Protein AF-A0A3S8VTA3-F1 (afdb_monomer_lite)

Radius of gyration: 17.92 Å; chains: 1; bounding box: 46×46×47 Å

Structure (mmCIF, N/CA/C/O backbone):
data_AF-A0A3S8VTA3-F1
#
_entry.id   AF-A0A3S8VTA3-F1
#
loop_
_atom_site.group_PDB
_atom_site.id
_atom_site.type_symbol
_atom_site.label_atom_id
_atom_site.label_alt_id
_atom_site.label_comp_id
_atom_site.label_asym_id
_atom_site.label_entity_id
_atom_site.label_seq_id
_atom_site.pdbx_PDB_ins_code
_atom_site.Cartn_x
_atom_site.Cartn_y
_atom_site.Cartn_z
_atom_site.occupancy
_atom_site.B_iso_or_equiv
_atom_site.auth_seq_id
_atom_site.auth_comp_id
_atom_site.auth_asym_id
_atom_site.auth_atom_id
_atom_site.pdbx_PDB_model_num
ATOM 1 N N . MET A 1 1 ? -14.047 20.962 4.943 1.00 44.06 1 MET A N 1
ATOM 2 C CA . MET A 1 1 ? -13.232 20.767 3.728 1.00 44.06 1 MET A CA 1
ATOM 3 C C . MET A 1 1 ? -12.930 19.280 3.659 1.00 44.06 1 MET A C 1
ATOM 5 O O . MET A 1 1 ? -12.441 18.763 4.654 1.00 44.06 1 MET A O 1
ATOM 9 N N . ARG A 1 2 ? -13.346 18.561 2.609 1.00 44.69 2 ARG A N 1
ATOM 10 C CA . ARG A 1 2 ? -13.011 17.132 2.485 1.00 44.69 2 ARG A CA 1
ATOM 11 C C . ARG A 1 2 ? -11.564 17.070 2.006 1.00 44.69 2 ARG A C 1
ATOM 13 O O . ARG A 1 2 ? -11.299 17.481 0.883 1.00 44.69 2 ARG A O 1
ATOM 20 N N . LEU A 1 3 ? -10.656 16.661 2.886 1.00 58.25 3 LEU A N 1
ATOM 21 C CA . LEU A 1 3 ? -9.278 16.362 2.508 1.00 58.25 3 LEU A CA 1
ATOM 22 C C . LEU A 1 3 ? -9.333 15.207 1.504 1.00 58.25 3 LEU A C 1
ATOM 24 O O . LEU A 1 3 ? -10.062 14.236 1.727 1.00 58.25 3 LEU A O 1
ATOM 28 N N . LEU A 1 4 ? -8.650 15.352 0.371 1.00 64.81 4 LEU A N 1
ATOM 29 C CA . LEU A 1 4 ? -8.465 14.234 -0.547 1.00 64.81 4 LEU A CA 1
ATOM 30 C C . LEU A 1 4 ? -7.649 13.155 0.187 1.00 64.81 4 LEU A C 1
ATOM 32 O O . LEU A 1 4 ? -6.752 13.508 0.956 1.00 64.81 4 LEU A O 1
ATOM 36 N N . PRO A 1 5 ? -7.982 11.866 0.017 1.00 70.31 5 PRO A N 1
ATOM 37 C CA . PRO A 1 5 ? -7.230 10.798 0.660 1.00 70.31 5 PRO A CA 1
ATOM 38 C C . PRO A 1 5 ? -5.790 10.751 0.120 1.00 70.31 5 PRO A C 1
ATOM 40 O O . PRO A 1 5 ? -5.560 11.183 -1.013 1.00 70.31 5 PRO A O 1
ATOM 43 N N . PRO A 1 6 ? -4.835 10.197 0.888 1.00 78.19 6 PRO A N 1
ATOM 44 C CA . PRO A 1 6 ? -3.494 9.931 0.387 1.00 78.19 6 PRO A CA 1
ATOM 45 C C . PRO A 1 6 ? -3.514 9.041 -0.862 1.00 78.19 6 PRO A C 1
ATOM 47 O O . PRO A 1 6 ? -4.264 8.062 -0.939 1.00 78.19 6 PRO A O 1
ATOM 50 N N . GLU A 1 7 ? -2.659 9.367 -1.820 1.00 84.81 7 GLU A N 1
ATOM 51 C CA . GLU A 1 7 ? -2.424 8.632 -3.055 1.00 84.81 7 GLU A CA 1
ATOM 52 C C . GLU A 1 7 ? -1.128 7.824 -2.967 1.00 84.81 7 GLU A C 1
ATOM 54 O O . GLU A 1 7 ? -0.238 8.098 -2.159 1.00 84.81 7 GLU A O 1
ATOM 59 N N . ILE A 1 8 ? -1.031 6.804 -3.812 1.00 83.69 8 ILE A N 1
ATOM 60 C CA . ILE A 1 8 ? 0.110 5.901 -3.884 1.00 83.69 8 ILE A CA 1
ATOM 61 C C . ILE A 1 8 ? 0.800 6.127 -5.213 1.00 83.69 8 ILE A C 1
ATOM 63 O O . ILE A 1 8 ? 0.232 5.894 -6.279 1.00 83.69 8 ILE A O 1
ATOM 67 N N . TRP A 1 9 ? 2.028 6.612 -5.130 1.00 88.50 9 TRP A N 1
ATOM 68 C CA . TRP A 1 9 ? 2.872 6.891 -6.269 1.00 88.50 9 TRP A CA 1
ATOM 69 C C . TRP A 1 9 ? 3.858 5.747 -6.463 1.00 88.50 9 TRP A C 1
ATOM 71 O O . TRP A 1 9 ? 4.622 5.416 -5.560 1.00 88.50 9 TRP A O 1
ATOM 81 N N . ILE A 1 10 ? 3.826 5.145 -7.646 1.00 87.69 10 ILE A N 1
ATOM 82 C CA . ILE A 1 10 ? 4.703 4.049 -8.042 1.00 87.69 10 ILE A CA 1
ATOM 83 C C . ILE A 1 10 ? 5.607 4.581 -9.144 1.00 87.69 10 ILE A C 1
ATOM 85 O O . ILE A 1 10 ? 5.123 5.034 -10.182 1.00 87.69 10 ILE A O 1
ATOM 89 N N . ALA A 1 11 ? 6.914 4.539 -8.916 1.00 90.44 11 ALA A N 1
ATOM 90 C CA . ALA A 1 11 ? 7.909 5.073 -9.831 1.00 90.44 11 ALA A CA 1
ATOM 91 C C . ALA A 1 11 ? 8.907 3.985 -10.218 1.00 90.44 11 ALA A C 1
ATOM 93 O O . ALA A 1 11 ? 9.473 3.314 -9.355 1.00 90.44 11 ALA A O 1
ATOM 94 N N . LEU A 1 12 ? 9.119 3.801 -11.524 1.00 91.12 12 LEU A N 1
ATOM 95 C CA . LEU A 1 12 ? 10.139 2.883 -12.022 1.00 91.12 12 LEU A CA 1
ATOM 96 C C . LEU A 1 12 ? 11.512 3.346 -11.539 1.00 91.12 12 LEU A C 1
ATOM 98 O O . LEU A 1 12 ? 11.926 4.483 -11.790 1.00 91.12 12 LEU A O 1
ATOM 102 N N . ARG A 1 13 ? 12.245 2.435 -10.908 1.00 90.56 13 ARG A N 1
ATOM 103 C CA . ARG A 1 13 ? 13.601 2.696 -10.465 1.00 90.56 13 ARG A CA 1
ATOM 104 C C . ARG A 1 13 ? 14.575 2.465 -11.615 1.00 90.56 13 ARG A C 1
ATOM 106 O O . ARG A 1 13 ? 14.714 1.360 -12.133 1.00 90.56 13 ARG A O 1
ATOM 113 N N . SER A 1 14 ? 15.236 3.539 -12.037 1.00 85.25 14 SER A N 1
ATOM 114 C CA . SER A 1 14 ? 16.125 3.534 -13.210 1.00 85.25 14 SER A CA 1
ATOM 115 C C . SER A 1 14 ? 17.606 3.341 -12.872 1.00 85.25 14 SER A C 1
ATOM 117 O O . SER A 1 14 ? 18.411 3.127 -13.775 1.00 85.25 14 SER A O 1
ATOM 119 N N . ASP A 1 15 ? 17.971 3.391 -11.591 1.00 87.25 15 ASP A N 1
ATOM 120 C CA . ASP A 1 15 ? 19.350 3.397 -11.094 1.00 87.25 15 ASP A CA 1
ATOM 121 C C . ASP A 1 15 ? 19.753 2.095 -10.378 1.00 87.25 15 ASP A C 1
ATOM 123 O O . ASP A 1 15 ? 20.646 2.092 -9.533 1.00 87.25 15 ASP A O 1
ATOM 127 N N . ILE A 1 16 ? 19.106 0.976 -10.711 1.00 89.00 16 ILE A N 1
ATOM 128 C CA . ILE A 1 16 ? 19.371 -0.318 -10.072 1.00 89.00 16 ILE A CA 1
ATOM 129 C C . ILE A 1 16 ? 20.756 -0.884 -10.432 1.00 89.00 16 ILE A C 1
ATOM 131 O O . ILE A 1 16 ? 21.138 -0.937 -11.604 1.00 89.00 16 ILE A O 1
ATOM 135 N N . ASP A 1 17 ? 21.491 -1.382 -9.431 1.00 91.00 17 ASP A N 1
ATOM 136 C CA . ASP A 1 17 ? 22.653 -2.250 -9.649 1.00 91.00 17 ASP A CA 1
ATOM 137 C C . ASP A 1 17 ? 22.207 -3.711 -9.571 1.00 91.00 17 ASP A C 1
ATOM 139 O O . ASP A 1 17 ? 21.875 -4.226 -8.508 1.00 91.00 17 ASP A O 1
ATOM 143 N N . LEU A 1 18 ? 22.225 -4.408 -10.710 1.00 89.00 18 LEU A N 1
ATOM 144 C CA . LEU A 1 18 ? 21.808 -5.811 -10.800 1.00 89.00 18 LEU A CA 1
ATOM 145 C C . LEU A 1 18 ? 22.631 -6.763 -9.918 1.00 89.00 18 LEU A C 1
ATOM 147 O O . LEU A 1 18 ? 22.214 -7.898 -9.722 1.00 89.00 18 LEU A O 1
ATOM 151 N N . LYS A 1 19 ? 23.792 -6.336 -9.406 1.00 90.88 19 LYS A N 1
ATOM 152 C CA . LYS A 1 19 ? 24.598 -7.126 -8.462 1.00 90.88 19 LYS A CA 1
ATOM 153 C C . LYS A 1 19 ? 24.012 -7.174 -7.053 1.00 90.88 19 LYS A C 1
ATOM 155 O O . LYS A 1 19 ? 24.472 -7.977 -6.248 1.00 90.88 19 LYS A O 1
ATOM 160 N N . GLU A 1 20 ? 23.062 -6.297 -6.747 1.00 88.81 20 GLU A N 1
ATOM 161 C CA . GLU A 1 20 ? 22.356 -6.273 -5.463 1.00 88.81 20 GLU A CA 1
ATOM 162 C C . GLU A 1 20 ? 21.223 -7.309 -5.401 1.00 88.81 20 GLU A C 1
ATOM 164 O O . GLU A 1 20 ? 20.619 -7.489 -4.346 1.00 88.81 20 GLU A O 1
ATOM 169 N N . TYR A 1 21 ? 20.954 -7.995 -6.514 1.00 87.00 21 TYR A N 1
ATOM 170 C CA . TYR A 1 21 ? 19.849 -8.931 -6.675 1.00 87.00 21 TYR A CA 1
ATOM 171 C C . TYR A 1 21 ? 20.362 -10.353 -6.884 1.00 87.00 21 TYR A C 1
ATOM 173 O O . TYR A 1 21 ? 21.454 -10.562 -7.420 1.00 87.00 21 TYR A O 1
ATOM 181 N N . GLU A 1 22 ? 19.546 -11.328 -6.491 1.00 90.12 22 GLU A N 1
ATOM 182 C CA . GLU A 1 22 ? 19.806 -12.736 -6.781 1.00 90.12 22 GLU A CA 1
ATOM 183 C C . GLU A 1 22 ? 19.869 -12.967 -8.299 1.00 90.12 22 GLU A C 1
ATOM 185 O O . GLU A 1 22 ? 19.223 -12.266 -9.085 1.00 90.12 22 GLU A O 1
ATOM 190 N N . ASP A 1 23 ? 20.651 -13.960 -8.732 1.00 92.06 23 ASP A N 1
ATOM 191 C CA . ASP A 1 23 ? 20.914 -14.204 -10.159 1.00 92.06 23 ASP A CA 1
ATOM 192 C C . ASP A 1 23 ? 19.628 -14.418 -10.979 1.00 92.06 23 ASP A C 1
ATOM 194 O O . ASP A 1 23 ? 19.566 -14.021 -12.148 1.00 92.06 23 ASP A O 1
ATOM 198 N N . GLU A 1 24 ? 18.612 -15.031 -10.365 1.00 90.31 24 GLU A N 1
ATOM 199 C CA . GLU A 1 24 ? 17.294 -15.275 -10.957 1.00 90.31 24 GLU A CA 1
ATOM 200 C C . GLU A 1 24 ? 16.533 -13.965 -11.202 1.00 90.31 24 GLU A C 1
ATOM 202 O O . GLU A 1 24 ? 16.144 -13.685 -12.339 1.00 90.31 24 GLU A O 1
ATOM 207 N N . ASP A 1 25 ? 16.420 -13.112 -10.182 1.00 86.88 25 ASP A N 1
ATOM 208 C CA . ASP A 1 25 ? 15.755 -11.809 -10.285 1.00 86.88 25 ASP A CA 1
ATOM 209 C C . ASP A 1 25 ? 16.499 -10.890 -11.258 1.00 86.88 25 ASP A C 1
ATOM 211 O O . ASP A 1 25 ? 15.905 -10.259 -12.134 1.00 86.88 25 ASP A O 1
ATOM 215 N N . ALA A 1 26 ? 17.832 -10.864 -11.181 1.00 91.38 26 ALA A N 1
ATOM 216 C CA . ALA A 1 26 ? 18.660 -10.086 -12.089 1.00 91.38 26 ALA A CA 1
ATOM 217 C C . ALA A 1 26 ? 18.511 -10.549 -13.550 1.00 91.38 26 ALA A C 1
ATOM 219 O O . ALA A 1 26 ? 18.599 -9.732 -14.472 1.00 91.38 26 ALA A O 1
ATOM 220 N N . ALA A 1 27 ? 18.302 -11.848 -13.792 1.00 92.56 27 ALA A N 1
ATOM 221 C CA . ALA A 1 27 ? 18.011 -12.372 -15.123 1.00 92.56 27 ALA A CA 1
ATOM 222 C C . ALA A 1 27 ? 16.614 -11.962 -15.607 1.00 92.56 27 ALA A C 1
ATOM 224 O O . ALA A 1 27 ? 16.498 -11.502 -16.745 1.00 92.56 27 ALA A O 1
ATOM 225 N N . ALA A 1 28 ? 15.595 -12.054 -14.749 1.00 89.81 28 ALA A N 1
ATOM 226 C CA . ALA A 1 28 ? 14.227 -11.643 -15.059 1.00 89.81 28 ALA A CA 1
ATOM 227 C C . ALA A 1 28 ? 14.128 -10.134 -15.362 1.00 89.81 28 ALA A C 1
ATOM 229 O O . ALA A 1 28 ? 13.488 -9.739 -16.338 1.00 89.81 28 ALA A O 1
ATOM 230 N N . ILE A 1 29 ? 14.845 -9.285 -14.614 1.00 91.12 29 ILE A N 1
ATOM 231 C CA . ILE A 1 29 ? 14.933 -7.841 -14.894 1.00 91.12 29 ILE A CA 1
ATOM 232 C C . ILE A 1 29 ? 15.564 -7.588 -16.269 1.00 91.12 29 ILE A C 1
ATOM 234 O O . ILE A 1 29 ? 15.058 -6.787 -17.053 1.00 91.12 29 ILE A O 1
ATOM 238 N N . ARG A 1 30 ? 16.663 -8.282 -16.603 1.00 93.12 30 ARG A N 1
ATOM 239 C CA . ARG A 1 30 ? 17.319 -8.144 -17.919 1.00 93.12 30 ARG A CA 1
ATOM 240 C C . ARG A 1 30 ? 16.428 -8.602 -19.070 1.00 93.12 30 ARG A C 1
ATOM 242 O O . ARG A 1 30 ? 16.514 -8.030 -20.155 1.00 93.12 30 ARG A O 1
ATOM 249 N N . ALA A 1 31 ? 15.628 -9.643 -18.850 1.00 92.81 31 ALA A N 1
ATOM 250 C CA . ALA A 1 31 ? 14.666 -10.145 -19.824 1.00 92.81 31 ALA A CA 1
ATOM 251 C C . ALA A 1 31 ? 13.464 -9.201 -20.004 1.00 92.81 31 ALA A C 1
ATOM 253 O O . ALA A 1 31 ? 12.791 -9.266 -21.031 1.00 92.81 31 ALA A O 1
ATOM 254 N N . GLY A 1 32 ? 13.243 -8.288 -19.052 1.00 88.81 32 GLY A N 1
ATOM 255 C CA . GLY A 1 32 ? 12.082 -7.407 -19.023 1.00 88.81 32 GLY A CA 1
ATOM 256 C C . GLY A 1 32 ? 10.823 -8.110 -18.522 1.00 88.81 32 GLY A C 1
ATOM 257 O O . GLY A 1 32 ? 9.729 -7.647 -18.821 1.00 88.81 32 GLY A O 1
ATOM 258 N N . ASP A 1 33 ? 10.971 -9.214 -17.788 1.00 88.06 33 ASP A N 1
ATOM 259 C CA . ASP A 1 33 ? 9.848 -9.958 -17.210 1.00 88.06 33 ASP A CA 1
ATOM 260 C C . ASP A 1 33 ? 9.356 -9.297 -15.915 1.00 88.06 33 ASP A C 1
ATOM 262 O O . ASP A 1 33 ? 8.161 -9.295 -15.626 1.00 88.06 33 ASP A O 1
ATOM 266 N N . ILE A 1 34 ? 10.276 -8.685 -15.162 1.00 88.69 34 ILE A N 1
ATOM 267 C CA . ILE A 1 34 ? 9.990 -7.906 -13.953 1.00 88.69 34 ILE A CA 1
ATOM 268 C C . ILE A 1 34 ? 10.730 -6.564 -13.996 1.00 88.69 34 ILE A C 1
ATOM 270 O O . ILE A 1 34 ? 11.745 -6.411 -14.675 1.00 88.69 34 ILE A O 1
ATOM 274 N N . ALA A 1 35 ? 10.233 -5.588 -13.247 1.00 90.12 35 ALA A N 1
ATOM 275 C CA . ALA A 1 35 ? 10.846 -4.281 -13.058 1.00 90.12 35 ALA A CA 1
ATOM 276 C C . ALA A 1 35 ? 10.906 -3.927 -11.567 1.00 90.12 35 ALA A C 1
ATOM 278 O O . ALA A 1 35 ? 10.137 -4.456 -10.764 1.00 90.12 35 ALA A O 1
ATOM 279 N N . VAL A 1 36 ? 11.836 -3.040 -11.209 1.00 90.19 36 VAL A N 1
ATOM 280 C CA . VAL A 1 36 ? 12.021 -2.573 -9.831 1.00 90.19 36 VAL A CA 1
ATOM 281 C C . VAL A 1 36 ? 11.391 -1.196 -9.672 1.00 90.19 36 VAL A C 1
ATOM 283 O O . VAL A 1 36 ? 11.634 -0.301 -10.481 1.00 90.19 36 VAL A O 1
ATOM 286 N N . TYR A 1 37 ? 10.613 -1.020 -8.614 1.00 89.12 37 TYR A N 1
ATOM 287 C CA . TYR A 1 37 ? 9.853 0.184 -8.324 1.00 89.12 37 TYR A CA 1
ATOM 288 C C . TYR A 1 37 ? 10.171 0.730 -6.935 1.00 89.12 37 TYR A C 1
ATOM 290 O O . TYR A 1 37 ? 10.420 -0.022 -5.988 1.00 89.12 37 TYR A O 1
ATOM 298 N N . ASP A 1 38 ? 10.088 2.051 -6.821 1.00 88.19 38 ASP A N 1
ATOM 299 C CA . ASP A 1 38 ? 9.909 2.729 -5.546 1.00 88.19 38 ASP A CA 1
ATOM 300 C C . ASP A 1 38 ? 8.434 3.104 -5.391 1.00 88.19 38 ASP A C 1
ATOM 302 O O . ASP A 1 38 ? 7.778 3.547 -6.339 1.00 88.19 38 ASP A O 1
ATOM 306 N N . VAL A 1 39 ? 7.910 2.907 -4.185 1.00 85.12 39 VAL A N 1
ATOM 307 C CA . VAL A 1 39 ? 6.523 3.200 -3.837 1.00 85.12 39 VAL A CA 1
ATOM 308 C C . VAL A 1 39 ? 6.522 4.259 -2.753 1.00 85.12 39 VAL A C 1
ATOM 310 O O . VAL A 1 39 ? 7.164 4.101 -1.716 1.00 85.12 39 VAL A O 1
ATOM 313 N N . ALA A 1 40 ? 5.791 5.339 -2.982 1.00 86.81 40 ALA A N 1
ATOM 314 C CA . ALA A 1 40 ? 5.626 6.429 -2.038 1.00 86.81 40 ALA A CA 1
ATOM 315 C C . ALA A 1 40 ? 4.147 6.677 -1.762 1.00 86.81 40 ALA A C 1
ATOM 317 O O . ALA A 1 40 ? 3.289 6.499 -2.626 1.00 86.81 40 ALA A O 1
ATOM 318 N N . ILE A 1 41 ? 3.861 7.140 -0.555 1.00 84.69 41 ILE A N 1
ATOM 319 C CA . ILE A 1 41 ? 2.540 7.593 -0.147 1.00 84.69 41 ILE A CA 1
ATOM 320 C C . ILE A 1 41 ? 2.604 9.106 -0.082 1.00 84.69 41 ILE A C 1
ATOM 322 O O . ILE A 1 41 ? 3.428 9.677 0.638 1.00 84.69 41 ILE A O 1
ATOM 326 N N . ILE A 1 42 ? 1.744 9.749 -0.855 1.00 85.75 42 ILE A N 1
ATOM 327 C CA . ILE A 1 42 ? 1.693 11.197 -0.978 1.00 85.75 42 ILE A CA 1
ATOM 328 C C . ILE A 1 42 ? 0.299 11.686 -0.615 1.00 85.75 42 ILE A C 1
ATOM 330 O O . ILE A 1 42 ? -0.692 11.024 -0.889 1.00 85.75 42 ILE A O 1
ATOM 334 N N . GLU A 1 43 ? 0.195 12.856 -0.010 1.00 82.81 43 GLU A N 1
ATOM 335 C CA . GLU A 1 43 ? -1.085 13.529 0.185 1.00 82.81 43 GLU A CA 1
ATOM 336 C C . GLU A 1 43 ? -1.011 14.948 -0.374 1.00 82.81 43 GLU A C 1
ATOM 338 O O . GLU A 1 43 ? 0.065 15.550 -0.390 1.00 82.81 43 GLU A O 1
ATOM 343 N N . PRO A 1 44 ? -2.120 15.504 -0.875 1.00 76.12 44 PRO A N 1
ATOM 344 C CA . PRO A 1 44 ? -2.107 16.880 -1.325 1.00 76.12 44 PRO A CA 1
ATOM 345 C C . PRO A 1 44 ? -1.863 17.810 -0.138 1.00 76.12 44 PRO A C 1
ATOM 347 O O . PRO A 1 44 ? -2.505 17.692 0.905 1.00 76.12 44 PRO A O 1
ATOM 350 N N . ARG A 1 45 ? -0.937 18.752 -0.306 1.00 71.88 45 ARG A N 1
ATOM 351 C CA . ARG A 1 45 ? -0.564 19.706 0.736 1.00 71.88 45 ARG A CA 1
ATOM 352 C C . ARG A 1 45 ? -1.752 20.624 1.074 1.00 71.88 45 ARG A C 1
ATOM 354 O O . ARG A 1 45 ? -2.325 21.244 0.181 1.00 71.88 45 ARG A O 1
ATOM 361 N N . THR A 1 46 ? -2.139 20.706 2.354 1.00 62.78 46 THR A N 1
ATOM 362 C CA . THR A 1 46 ? -3.386 21.386 2.791 1.00 62.78 46 THR A CA 1
ATOM 363 C C . THR A 1 46 ? -3.186 22.615 3.678 1.00 62.78 46 THR A C 1
ATOM 365 O O . THR A 1 46 ? -4.158 23.156 4.202 1.00 62.78 46 THR A O 1
ATOM 368 N N . ASP A 1 47 ? -1.945 23.034 3.915 1.00 60.78 47 ASP A N 1
ATOM 369 C CA . ASP A 1 47 ? -1.591 24.158 4.795 1.00 60.78 47 ASP A CA 1
ATOM 370 C C . ASP A 1 47 ? -1.750 25.537 4.130 1.00 60.78 47 ASP A C 1
ATOM 372 O O . ASP A 1 47 ? -1.750 26.559 4.817 1.00 60.78 47 ASP A O 1
ATOM 376 N N . GLU A 1 48 ? -1.967 25.582 2.818 1.00 54.62 48 GLU A N 1
ATOM 377 C CA . GLU A 1 48 ? -2.191 26.811 2.068 1.00 54.62 48 GLU A CA 1
ATOM 378 C C . GLU A 1 48 ? -3.506 26.702 1.277 1.00 54.62 48 GLU A C 1
ATOM 380 O O . GLU A 1 48 ? -3.758 25.689 0.631 1.00 54.62 48 GLU A O 1
ATOM 385 N N . ASN A 1 49 ? -4.373 27.723 1.364 1.00 50.97 49 ASN A N 1
ATOM 386 C CA . ASN A 1 49 ? -5.689 27.809 0.703 1.00 50.97 49 ASN A CA 1
ATOM 387 C C . ASN A 1 49 ? -5.571 27.793 -0.835 1.00 50.97 49 ASN A C 1
ATOM 389 O O . ASN A 1 49 ? -5.775 28.813 -1.495 1.00 50.97 49 ASN A O 1
ATOM 393 N N . TRP A 1 50 ? -5.243 26.647 -1.411 1.00 54.72 50 TRP A N 1
ATOM 394 C CA . TRP A 1 50 ? -5.237 26.428 -2.845 1.00 54.72 50 TRP A CA 1
ATOM 395 C C . TRP A 1 50 ? -6.460 25.588 -3.205 1.00 54.72 50 TRP A C 1
ATOM 397 O O . TRP A 1 50 ? -6.638 24.489 -2.687 1.00 54.72 50 TRP A O 1
ATOM 407 N N . ASP A 1 51 ? -7.302 26.101 -4.105 1.00 56.47 51 ASP A N 1
ATOM 408 C CA . ASP A 1 51 ? -8.444 25.355 -4.658 1.00 56.47 51 ASP A CA 1
ATOM 409 C C . ASP A 1 51 ? -7.994 24.104 -5.450 1.00 56.47 51 ASP A C 1
ATOM 411 O O . ASP A 1 51 ? -8.797 23.210 -5.709 1.00 56.47 51 ASP A O 1
ATOM 415 N N . GLU A 1 52 ? -6.699 24.012 -5.784 1.00 56.38 52 GLU A N 1
ATOM 416 C CA . GLU A 1 52 ? -6.039 22.862 -6.406 1.00 56.38 52 GLU A CA 1
ATOM 417 C C . GLU A 1 52 ? -4.626 22.686 -5.803 1.00 56.38 52 GLU A C 1
ATOM 419 O O . GLU A 1 52 ? -3.800 23.600 -5.920 1.00 56.38 52 GLU A O 1
ATOM 424 N N . PRO A 1 53 ? -4.307 21.550 -5.157 1.00 56.56 53 PRO A N 1
ATOM 425 C CA . PRO A 1 53 ? -2.985 21.312 -4.585 1.00 56.56 53 PRO A CA 1
ATOM 426 C C . PRO A 1 53 ? -1.945 21.181 -5.707 1.00 56.56 53 PRO A C 1
ATOM 428 O O . PRO A 1 53 ? -1.995 20.260 -6.518 1.00 56.56 53 PRO A O 1
ATOM 431 N N . LYS A 1 54 ? -0.993 22.120 -5.768 1.00 62.22 54 LYS A N 1
ATOM 432 C CA . LYS A 1 54 ? 0.152 22.067 -6.704 1.00 62.22 54 LYS A CA 1
ATOM 433 C C . LYS A 1 54 ? 1.352 21.310 -6.143 1.00 62.22 54 LYS A C 1
ATOM 435 O O . LYS A 1 54 ? 2.297 21.034 -6.877 1.00 62.22 54 LYS A O 1
ATOM 440 N N . GLU A 1 55 ? 1.318 21.012 -4.851 1.00 70.81 55 GLU A N 1
ATOM 441 C CA . GLU A 1 55 ? 2.403 20.380 -4.118 1.00 70.81 55 GLU A CA 1
ATOM 442 C C . GLU A 1 55 ? 1.874 19.179 -3.338 1.00 70.81 55 GLU A C 1
ATOM 444 O O . GLU A 1 55 ? 0.763 19.196 -2.800 1.00 70.81 55 GLU A O 1
ATOM 449 N N . TRP A 1 56 ? 2.700 18.141 -3.290 1.00 77.06 56 TRP A N 1
ATOM 450 C CA . TRP A 1 56 ? 2.415 16.889 -2.609 1.00 77.06 56 TRP A CA 1
ATOM 451 C C . TRP A 1 56 ? 3.284 16.784 -1.362 1.00 77.06 56 TRP A C 1
ATOM 453 O O . TRP A 1 56 ? 4.496 17.000 -1.412 1.00 77.06 56 TRP A O 1
ATOM 463 N N . THR A 1 57 ? 2.663 16.446 -0.241 1.00 83.12 57 THR A N 1
ATOM 464 C CA . THR A 1 57 ? 3.343 16.082 0.994 1.00 83.12 57 THR A CA 1
ATOM 465 C C . THR A 1 57 ? 3.675 14.600 0.943 1.00 83.12 57 THR A C 1
ATOM 467 O O . THR A 1 57 ? 2.805 13.758 0.742 1.00 83.12 57 THR A O 1
ATOM 470 N N . PHE A 1 58 ? 4.949 14.282 1.132 1.00 82.00 58 PHE A N 1
ATOM 471 C CA . PHE A 1 58 ? 5.418 12.913 1.260 1.00 82.00 58 PHE A CA 1
ATOM 472 C C . PHE A 1 58 ? 5.133 12.396 2.673 1.00 82.00 58 PHE A C 1
ATOM 474 O O . PHE A 1 58 ? 5.541 13.026 3.652 1.00 82.00 58 PHE A O 1
ATOM 481 N N . LEU A 1 59 ? 4.441 11.264 2.771 1.00 80.38 59 LEU A N 1
ATOM 482 C CA . LEU A 1 59 ? 4.109 10.625 4.041 1.00 80.38 59 LEU A CA 1
ATOM 483 C C . LEU A 1 59 ? 5.067 9.486 4.371 1.00 80.38 59 LEU A C 1
ATOM 485 O O . LEU A 1 59 ? 5.555 9.415 5.496 1.00 80.38 59 LEU A O 1
ATOM 489 N N . ASP A 1 60 ? 5.322 8.610 3.399 1.00 80.06 60 ASP A N 1
ATOM 490 C CA . ASP A 1 60 ? 6.148 7.417 3.582 1.00 80.06 60 ASP A CA 1
ATOM 491 C C . ASP A 1 60 ? 6.644 6.865 2.236 1.00 80.06 60 ASP A C 1
ATOM 493 O O . ASP A 1 60 ? 6.061 7.165 1.190 1.00 80.06 60 ASP A O 1
ATOM 497 N N . SER A 1 61 ? 7.690 6.034 2.245 1.00 84.06 61 SER A N 1
ATOM 498 C CA . SER A 1 61 ? 8.075 5.227 1.082 1.00 84.06 61 SER A CA 1
ATOM 499 C C . SER A 1 61 ? 8.736 3.915 1.450 1.00 84.06 61 SER A C 1
ATOM 501 O O . SER A 1 61 ? 9.333 3.739 2.510 1.00 84.06 61 SER A O 1
ATOM 503 N N . CYS A 1 62 ? 8.698 3.003 0.490 1.00 79.44 62 CYS A N 1
ATOM 504 C CA . CYS A 1 62 ? 9.529 1.822 0.490 1.00 79.44 62 CYS A CA 1
ATOM 505 C C . CYS A 1 62 ? 9.994 1.542 -0.946 1.00 79.44 62 CYS A C 1
ATOM 507 O O . CYS A 1 62 ? 9.286 1.813 -1.917 1.00 79.44 62 CYS A O 1
ATOM 509 N N . GLY A 1 63 ? 11.237 1.089 -1.068 1.00 81.38 63 GLY A N 1
ATOM 510 C CA . GLY A 1 63 ? 11.903 0.876 -2.347 1.00 81.38 63 GLY A CA 1
ATOM 511 C C . GLY A 1 63 ? 12.222 -0.588 -2.602 1.00 81.38 63 GLY A C 1
ATOM 512 O O . GLY A 1 63 ? 12.079 -1.428 -1.715 1.00 81.38 63 GLY A O 1
ATOM 513 N N . ASN A 1 64 ? 12.725 -0.863 -3.804 1.00 82.38 64 ASN A N 1
ATOM 514 C CA . ASN A 1 64 ? 13.086 -2.207 -4.273 1.00 82.38 64 ASN A CA 1
ATOM 515 C C . ASN A 1 64 ? 11.892 -3.173 -4.395 1.00 82.38 64 ASN A C 1
ATOM 517 O O . ASN A 1 64 ? 12.034 -4.370 -4.144 1.00 82.38 64 ASN A O 1
ATOM 521 N N . TYR A 1 65 ? 10.718 -2.678 -4.793 1.00 83.19 65 TYR A N 1
ATOM 522 C CA . TYR A 1 65 ? 9.577 -3.545 -5.086 1.00 83.19 65 TYR A CA 1
ATOM 523 C C . TYR A 1 65 ? 9.674 -4.133 -6.483 1.00 83.19 65 TYR A C 1
ATOM 525 O O . TYR A 1 65 ? 9.808 -3.400 -7.459 1.00 83.19 65 TYR A O 1
ATOM 533 N N . PHE A 1 66 ? 9.533 -5.450 -6.592 1.00 83.56 66 PHE A N 1
ATOM 534 C CA . PHE A 1 66 ? 9.359 -6.095 -7.887 1.00 83.56 66 PHE A CA 1
ATOM 535 C C . PHE A 1 66 ? 7.919 -5.957 -8.359 1.00 83.56 66 PHE A C 1
ATOM 537 O O . PHE A 1 66 ? 6.984 -6.086 -7.575 1.00 83.56 66 PHE A O 1
ATOM 544 N N . GLY A 1 67 ? 7.742 -5.725 -9.650 1.00 82.06 67 GLY A N 1
ATOM 545 C CA . GLY A 1 67 ? 6.436 -5.680 -10.281 1.00 82.06 67 GLY A CA 1
ATOM 546 C C . GLY A 1 67 ? 6.528 -5.982 -11.768 1.00 82.06 67 GLY A C 1
ATOM 547 O O . GLY A 1 67 ? 7.615 -6.115 -12.331 1.00 82.06 67 GLY A O 1
ATOM 548 N N . ASN A 1 68 ? 5.373 -6.070 -12.417 1.00 85.94 68 ASN A N 1
ATOM 549 C CA . ASN A 1 68 ? 5.297 -6.164 -13.866 1.00 85.94 68 ASN A CA 1
ATOM 550 C C . ASN A 1 68 ? 5.739 -4.827 -14.494 1.00 85.94 68 ASN A C 1
ATOM 552 O O . ASN A 1 68 ? 5.419 -3.768 -13.950 1.00 85.94 68 ASN A O 1
ATOM 556 N N . PRO A 1 69 ? 6.424 -4.835 -15.647 1.00 87.94 69 PRO A N 1
ATOM 557 C CA . PRO A 1 69 ? 6.773 -3.606 -16.352 1.00 87.94 69 PRO A CA 1
ATOM 558 C C . PRO A 1 69 ? 5.549 -2.736 -16.688 1.00 87.94 69 PRO A C 1
ATOM 560 O O . PRO A 1 69 ? 4.487 -3.242 -17.050 1.00 87.94 69 PRO A O 1
ATOM 563 N N . GLY A 1 70 ? 5.722 -1.412 -16.630 1.00 86.75 70 GLY A N 1
ATOM 564 C CA . GLY A 1 70 ? 4.688 -0.423 -16.970 1.00 86.75 70 GLY A CA 1
ATOM 565 C C . GLY A 1 70 ? 3.661 -0.130 -15.869 1.00 86.75 70 GLY A C 1
ATOM 566 O O . GLY A 1 70 ? 2.578 0.369 -16.164 1.00 86.75 70 GLY A O 1
ATOM 567 N N . GLN A 1 71 ? 3.967 -0.461 -14.612 1.00 84.12 71 GLN A N 1
ATOM 568 C CA . GLN A 1 71 ? 3.106 -0.167 -13.459 1.00 84.12 71 GLN A CA 1
ATOM 569 C C . GLN A 1 71 ? 3.255 1.252 -12.888 1.00 84.12 71 GLN A C 1
ATOM 571 O O . GLN A 1 71 ? 2.485 1.623 -11.995 1.00 84.12 71 GLN A O 1
ATOM 576 N N . ASP A 1 72 ? 4.232 2.025 -13.364 1.00 88.69 72 ASP A N 1
ATOM 577 C CA . ASP A 1 72 ? 4.512 3.380 -12.899 1.00 88.69 72 ASP A CA 1
ATOM 578 C C . ASP A 1 72 ? 3.304 4.299 -13.116 1.00 88.69 72 ASP A C 1
ATOM 580 O O . ASP A 1 72 ? 2.882 4.566 -14.240 1.00 88.69 72 ASP A O 1
ATOM 584 N N . ASN A 1 73 ? 2.697 4.740 -12.014 1.00 89.06 73 ASN A N 1
ATOM 585 C CA . ASN A 1 73 ? 1.499 5.572 -12.025 1.00 89.06 73 ASN A CA 1
ATOM 586 C C . ASN A 1 73 ? 1.219 6.154 -10.631 1.00 89.06 73 ASN A C 1
ATOM 588 O O . ASN A 1 73 ? 1.892 5.835 -9.650 1.00 89.06 73 ASN A O 1
ATOM 592 N N . VAL A 1 74 ? 0.183 6.985 -10.544 1.00 87.75 74 VAL A N 1
ATOM 593 C CA . VAL A 1 74 ? -0.407 7.446 -9.289 1.00 87.75 74 VAL A CA 1
ATOM 594 C C . VAL A 1 74 ? -1.781 6.805 -9.121 1.00 87.75 74 VAL A C 1
ATOM 596 O O . VAL A 1 74 ? -2.635 6.889 -10.005 1.00 87.75 74 VAL A O 1
ATOM 599 N N . TYR A 1 75 ? -1.995 6.163 -7.977 1.00 84.31 75 TYR A N 1
ATOM 600 C CA . TYR A 1 75 ? -3.223 5.454 -7.644 1.00 84.31 75 TYR A CA 1
ATOM 601 C C . TYR A 1 75 ? -3.869 6.090 -6.417 1.00 84.31 75 TYR A C 1
ATOM 603 O O . TYR A 1 75 ? -3.299 6.107 -5.328 1.00 84.31 75 TYR A O 1
ATOM 611 N N . SER A 1 76 ? -5.099 6.568 -6.569 1.00 77.44 76 SER A N 1
ATOM 612 C CA . SER A 1 76 ? -5.895 7.100 -5.461 1.00 77.44 76 SER A CA 1
ATOM 613 C C . SER A 1 76 ? -6.614 6.009 -4.667 1.00 77.44 76 SER A C 1
ATOM 615 O O . SER A 1 76 ? -7.188 6.290 -3.616 1.00 77.44 76 SER A O 1
ATOM 617 N N . HIS A 1 77 ? -6.601 4.760 -5.148 1.00 72.81 77 HIS A N 1
ATOM 618 C CA . HIS A 1 77 ? -7.151 3.610 -4.433 1.00 72.81 77 HIS A CA 1
ATOM 619 C C . HIS A 1 77 ? -6.526 2.289 -4.923 1.00 72.81 77 HIS A C 1
ATOM 621 O O . HIS A 1 77 ? -6.459 2.076 -6.134 1.00 72.81 77 HIS A O 1
ATOM 627 N N . PRO A 1 78 ? -6.209 1.314 -4.043 1.00 68.75 78 PRO A N 1
ATOM 628 C CA . PRO A 1 78 ? -5.629 0.028 -4.447 1.00 68.75 78 PRO A CA 1
ATOM 629 C C . PRO A 1 78 ? -6.468 -0.792 -5.438 1.00 68.75 78 PRO A C 1
ATOM 631 O O . PRO A 1 78 ? -5.933 -1.647 -6.124 1.00 68.75 78 PRO A O 1
ATOM 634 N N . ARG A 1 79 ? -7.776 -0.522 -5.578 1.00 72.06 79 ARG A N 1
ATOM 635 C CA . ARG A 1 79 ? -8.638 -1.186 -6.577 1.00 72.06 79 ARG A CA 1
ATOM 636 C C . ARG A 1 79 ? -8.326 -0.767 -8.013 1.00 72.06 79 ARG A C 1
ATOM 638 O O . ARG A 1 79 ? -8.874 -1.344 -8.944 1.00 72.06 79 ARG A O 1
ATOM 645 N N . GLN A 1 80 ? -7.528 0.280 -8.187 1.00 77.94 80 GLN A N 1
ATOM 646 C CA . GLN A 1 80 ? -7.043 0.726 -9.489 1.00 77.94 80 GLN A CA 1
ATOM 647 C C . GLN A 1 80 ? -5.809 -0.068 -9.941 1.00 77.94 80 GLN A C 1
ATOM 649 O O . GLN A 1 80 ? -5.402 0.056 -11.091 1.00 77.94 80 GLN A O 1
ATOM 654 N N . ILE A 1 81 ? -5.235 -0.887 -9.056 1.00 75.81 81 ILE A N 1
ATOM 655 C CA . ILE A 1 81 ? -4.103 -1.769 -9.327 1.00 75.81 81 ILE A CA 1
ATOM 656 C C . ILE A 1 81 ? -4.667 -3.181 -9.514 1.00 75.81 81 ILE A C 1
ATOM 658 O O . ILE A 1 81 ? -5.564 -3.592 -8.779 1.00 75.81 81 ILE A O 1
ATOM 662 N N . SER A 1 82 ? -4.195 -3.916 -10.524 1.00 75.25 82 SER A N 1
ATOM 663 C CA . SER A 1 82 ? -4.649 -5.295 -10.749 1.00 75.25 82 SER A CA 1
ATOM 664 C C . SER A 1 82 ? -4.241 -6.192 -9.582 1.00 75.25 82 SER A C 1
ATOM 666 O O . SER A 1 82 ? -3.181 -5.981 -9.003 1.00 75.25 82 SER A O 1
ATOM 668 N N . ASP A 1 83 ? -5.022 -7.226 -9.262 1.00 69.94 83 ASP A N 1
ATOM 669 C CA . ASP A 1 83 ? -4.706 -8.089 -8.113 1.00 69.94 83 ASP A CA 1
ATOM 670 C C . ASP A 1 83 ? -3.332 -8.782 -8.247 1.00 69.94 83 ASP A C 1
ATOM 672 O O . ASP A 1 83 ? -2.607 -8.949 -7.267 1.00 69.94 83 ASP A O 1
ATOM 676 N N . GLU A 1 84 ? -2.936 -9.121 -9.480 1.00 70.12 84 GLU A N 1
ATOM 677 C CA . GLU A 1 84 ? -1.611 -9.671 -9.807 1.00 70.12 84 GLU A CA 1
ATOM 678 C C . GLU A 1 84 ? -0.469 -8.700 -9.494 1.00 70.12 84 GLU A C 1
ATOM 680 O O . GLU A 1 84 ? 0.624 -9.126 -9.135 1.00 70.12 84 GLU A O 1
ATOM 685 N N . ASN A 1 85 ? -0.708 -7.399 -9.624 1.00 71.12 85 ASN A N 1
ATOM 686 C CA . ASN A 1 85 ? 0.262 -6.371 -9.277 1.00 71.12 85 ASN A CA 1
ATOM 687 C C . ASN A 1 85 ? 0.165 -6.047 -7.781 1.00 71.12 85 ASN A C 1
ATOM 689 O O . ASN A 1 85 ? 1.171 -5.860 -7.109 1.00 71.12 85 ASN A O 1
ATOM 693 N N . LEU A 1 86 ? -1.055 -6.045 -7.242 1.00 67.31 86 LEU A N 1
ATOM 694 C CA . LEU A 1 86 ? -1.368 -5.686 -5.867 1.00 67.31 86 LEU A CA 1
ATOM 695 C C . LEU A 1 86 ? -0.669 -6.601 -4.854 1.00 67.31 86 LEU A C 1
ATOM 697 O O . LEU A 1 86 ? -0.262 -6.135 -3.790 1.00 67.31 86 LEU A O 1
ATOM 701 N N . ARG A 1 87 ? -0.488 -7.883 -5.202 1.00 64.25 87 ARG A N 1
ATOM 702 C CA . ARG A 1 87 ? 0.215 -8.866 -4.363 1.00 64.25 87 ARG A CA 1
ATOM 703 C C . ARG A 1 87 ? 1.645 -8.450 -4.013 1.00 64.25 87 ARG A C 1
ATOM 705 O O . ARG A 1 87 ? 2.135 -8.877 -2.980 1.00 64.25 87 ARG A O 1
ATOM 712 N N . PHE A 1 88 ? 2.303 -7.625 -4.836 1.00 64.69 88 PHE A N 1
ATOM 713 C CA . PHE A 1 88 ? 3.682 -7.174 -4.623 1.00 64.69 88 PHE A CA 1
ATOM 714 C C . PHE A 1 88 ? 3.839 -6.132 -3.508 1.00 64.69 88 PHE A C 1
ATOM 716 O O . PHE A 1 88 ? 4.963 -5.858 -3.103 1.00 64.69 88 PHE A O 1
ATOM 723 N N . TYR A 1 89 ? 2.747 -5.588 -2.969 1.00 67.62 89 TYR A N 1
ATOM 724 C CA . TYR A 1 89 ? 2.796 -4.462 -2.038 1.00 67.62 89 TYR A CA 1
ATOM 725 C C . TYR A 1 89 ? 2.323 -4.830 -0.633 1.00 67.62 89 TYR A C 1
ATOM 727 O O . TYR A 1 89 ? 1.409 -5.635 -0.442 1.00 67.62 89 TYR A O 1
ATOM 735 N N . VAL A 1 90 ? 2.915 -4.175 0.362 1.00 65.12 90 VAL A N 1
ATOM 736 C CA . VAL A 1 90 ? 2.670 -4.457 1.776 1.00 65.12 90 VAL A CA 1
ATOM 737 C C . VAL A 1 90 ? 1.432 -3.695 2.280 1.00 65.12 90 VAL A C 1
ATOM 739 O O . VAL A 1 90 ? 1.112 -2.590 1.841 1.00 65.12 90 VAL A O 1
ATOM 742 N N . ILE A 1 91 ? 0.686 -4.317 3.198 1.00 65.56 91 ILE A N 1
ATOM 743 C CA . ILE A 1 91 ? -0.546 -3.776 3.802 1.00 65.56 91 ILE A CA 1
ATOM 744 C C . ILE A 1 91 ? -0.362 -2.448 4.551 1.00 65.56 91 ILE A C 1
ATOM 746 O O . ILE A 1 91 ? -1.307 -1.661 4.634 1.00 65.56 91 ILE A O 1
ATOM 750 N N . ASP A 1 92 ? 0.830 -2.183 5.077 1.00 66.25 92 ASP A N 1
ATOM 751 C CA . ASP A 1 92 ? 1.177 -0.913 5.718 1.00 66.25 92 ASP A CA 1
ATOM 752 C C . ASP A 1 92 ? 1.028 0.274 4.757 1.00 66.25 92 ASP A C 1
ATOM 754 O O . ASP A 1 92 ? 0.429 1.285 5.131 1.00 66.25 92 ASP A O 1
ATOM 758 N N . MET A 1 93 ? 1.436 0.112 3.496 1.00 69.88 93 MET A N 1
ATOM 759 C CA . MET A 1 93 ? 1.290 1.133 2.464 1.00 69.88 93 MET A CA 1
ATOM 760 C C . MET A 1 93 ? -0.179 1.392 2.130 1.00 69.88 93 MET A C 1
ATOM 762 O O . MET A 1 93 ? -0.592 2.530 1.897 1.00 69.88 93 MET A O 1
ATOM 766 N N . TRP A 1 94 ? -1.014 0.352 2.185 1.00 69.75 94 TRP A N 1
ATOM 767 C CA . TRP A 1 94 ? -2.448 0.496 1.951 1.00 69.75 94 TRP A CA 1
ATOM 768 C C . TRP A 1 94 ? -3.159 1.208 3.097 1.00 69.75 94 TRP A C 1
ATOM 770 O O . TRP A 1 94 ? -4.099 1.952 2.832 1.00 69.75 94 TRP A O 1
ATOM 780 N N . MET A 1 95 ? -2.733 1.046 4.354 1.00 69.69 95 MET A N 1
ATOM 781 C CA . MET A 1 95 ? -3.448 1.628 5.498 1.00 69.69 95 MET A CA 1
ATOM 782 C C . MET A 1 95 ? -3.609 3.150 5.418 1.00 69.69 95 MET A C 1
ATOM 784 O O . MET A 1 95 ? -4.663 3.666 5.800 1.00 69.69 95 MET A O 1
ATOM 788 N N . PHE A 1 96 ? -2.615 3.862 4.879 1.00 69.06 96 PHE A N 1
ATOM 789 C CA . PHE A 1 96 ? -2.724 5.302 4.643 1.00 69.06 96 PHE A CA 1
ATOM 790 C C . PHE A 1 96 ? -3.853 5.638 3.669 1.00 69.06 96 PHE A C 1
ATOM 792 O O . PHE A 1 96 ? -4.651 6.533 3.942 1.00 69.06 96 PHE A O 1
ATOM 799 N N . ASN A 1 97 ? -3.974 4.878 2.581 1.00 65.44 97 ASN A N 1
ATOM 800 C CA . ASN A 1 97 ? -5.063 5.037 1.624 1.00 65.44 97 ASN A CA 1
ATOM 801 C C . ASN A 1 97 ? -6.422 4.610 2.209 1.00 65.44 97 ASN A C 1
ATOM 803 O O . ASN A 1 97 ? -7.448 5.222 1.921 1.00 65.44 97 ASN A O 1
ATOM 807 N N . LEU A 1 98 ? -6.435 3.598 3.083 1.00 68.44 98 LEU A N 1
ATOM 808 C CA . LEU A 1 98 ? -7.645 3.165 3.786 1.00 68.44 98 LEU A CA 1
ATOM 809 C C . LEU A 1 98 ? -8.089 4.147 4.880 1.00 68.44 98 LEU A C 1
ATOM 811 O O . LEU A 1 98 ? -9.189 3.993 5.411 1.00 68.44 98 LEU A O 1
ATOM 815 N N . GLY A 1 99 ? -7.250 5.127 5.233 1.00 70.56 99 GLY A N 1
ATOM 816 C CA . GLY A 1 99 ? -7.512 6.077 6.311 1.00 70.56 99 GLY A CA 1
ATOM 817 C C . GLY A 1 99 ? -7.601 5.419 7.689 1.00 70.56 99 GLY A C 1
ATOM 818 O O . GLY A 1 99 ? -8.246 5.974 8.570 1.00 70.56 99 GLY A O 1
ATOM 819 N N . ILE A 1 100 ? -6.995 4.238 7.867 1.00 75.06 100 ILE A N 1
ATOM 820 C CA . ILE A 1 100 ? -7.017 3.482 9.124 1.00 75.06 100 ILE A CA 1
ATOM 821 C C . ILE A 1 100 ? -5.660 3.616 9.802 1.00 75.06 100 ILE A C 1
ATOM 823 O O . ILE A 1 100 ? -4.625 3.283 9.229 1.00 75.06 100 ILE A O 1
ATOM 827 N N . ARG A 1 101 ? -5.663 4.064 11.052 1.00 77.25 101 ARG A N 1
ATOM 828 C CA . ARG A 1 101 ? -4.477 4.268 11.882 1.00 77.25 101 ARG A CA 1
ATOM 829 C C . ARG A 1 101 ? -4.565 3.451 13.163 1.00 77.25 101 ARG A C 1
ATOM 831 O O . ARG A 1 101 ? -5.636 3.065 13.635 1.00 77.25 101 ARG A O 1
ATOM 838 N N . GLN A 1 102 ? -3.406 3.192 13.765 1.00 84.31 102 GLN A N 1
ATOM 839 C CA . GLN A 1 102 ? -3.361 2.661 15.122 1.00 84.31 102 GLN A CA 1
ATOM 840 C C . GLN A 1 102 ? -4.096 3.623 16.069 1.00 84.31 102 GLN A C 1
ATOM 842 O O . GLN A 1 102 ? -3.834 4.822 16.075 1.00 84.31 102 GLN A O 1
ATOM 847 N N . GLY A 1 103 ? -5.007 3.085 16.878 1.00 83.56 103 GLY A N 1
ATOM 848 C CA . GLY A 1 103 ? -5.886 3.850 17.761 1.00 83.56 103 GLY A CA 1
ATOM 849 C C . GLY A 1 103 ? -7.311 4.024 17.234 1.00 83.56 103 GLY A C 1
ATOM 850 O O . GLY A 1 103 ? -8.211 4.235 18.048 1.00 83.56 103 GLY A O 1
ATOM 851 N N . ASP A 1 104 ? -7.543 3.858 15.930 1.00 84.44 104 ASP A N 1
ATOM 852 C CA . ASP A 1 104 ? -8.876 4.015 15.346 1.00 84.44 104 ASP A CA 1
ATOM 853 C C . ASP A 1 104 ? -9.856 2.946 15.838 1.00 84.44 104 ASP A C 1
ATOM 855 O O . ASP A 1 104 ? -9.478 1.839 16.238 1.00 84.44 104 ASP A O 1
ATOM 859 N N . LEU A 1 105 ? -11.148 3.280 15.792 1.00 87.00 105 LEU A N 1
ATOM 860 C CA . LEU A 1 105 ? -12.234 2.382 16.170 1.00 87.00 105 LEU A CA 1
ATOM 861 C C . LEU A 1 105 ? -12.945 1.830 14.931 1.00 87.00 105 LEU A C 1
ATOM 863 O O . LEU A 1 105 ? -13.428 2.579 14.084 1.00 87.00 105 LEU A O 1
ATOM 867 N N . ILE A 1 106 ? -13.084 0.506 14.868 1.00 84.88 106 ILE A N 1
ATOM 868 C CA . ILE A 1 106 ? -13.795 -0.189 13.787 1.00 84.88 106 ILE A CA 1
ATOM 869 C C . ILE A 1 106 ? -14.938 -1.054 14.321 1.00 84.88 106 ILE A C 1
ATOM 871 O O . ILE A 1 106 ? -14.876 -1.602 15.428 1.00 84.88 106 ILE A O 1
ATOM 875 N N . HIS A 1 107 ? -15.978 -1.237 13.506 1.00 85.38 107 HIS A N 1
ATOM 876 C CA . HIS A 1 107 ? -17.021 -2.228 13.761 1.00 85.38 107 HIS A CA 1
ATOM 877 C C . HIS A 1 107 ? -16.655 -3.574 13.133 1.00 85.38 107 HIS A C 1
ATOM 879 O O . HIS A 1 107 ? -16.471 -3.693 11.929 1.00 85.38 107 HIS A O 1
ATOM 885 N N . TYR A 1 108 ? -16.631 -4.646 13.918 1.00 85.88 108 TYR A N 1
ATOM 886 C CA . TYR A 1 108 ? -16.425 -5.998 13.401 1.00 85.88 108 TYR A CA 1
ATOM 887 C C . TYR A 1 108 ? -17.264 -7.005 14.188 1.00 85.88 108 TYR A C 1
ATOM 889 O O . TYR A 1 108 ? -17.383 -6.899 15.402 1.00 85.88 108 TYR A O 1
ATOM 897 N N . GLY A 1 109 ? -17.931 -7.940 13.504 1.00 83.38 109 GLY A N 1
ATOM 898 C CA . GLY A 1 109 ? -18.813 -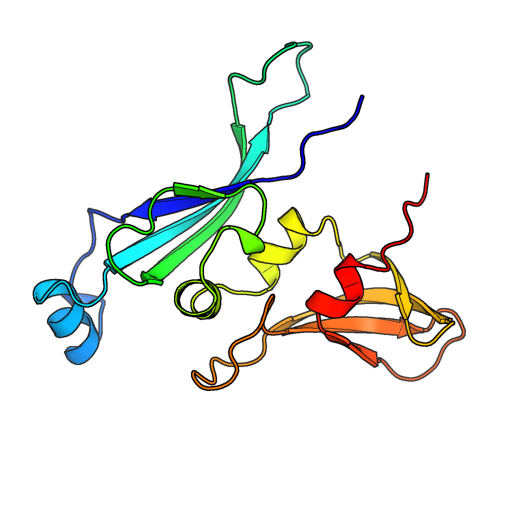8.923 14.156 1.00 83.38 109 GLY A CA 1
ATOM 899 C C . GLY A 1 109 ? -19.866 -8.323 15.108 1.00 83.38 109 GLY A C 1
ATOM 900 O O . GLY A 1 109 ? -20.161 -8.922 16.137 1.00 83.38 109 GLY A O 1
ATOM 901 N N . GLY A 1 110 ? -20.377 -7.118 14.818 1.00 84.31 110 GLY A N 1
ATOM 902 C CA . GLY A 1 110 ? -21.338 -6.411 15.679 1.00 84.31 110 GLY A CA 1
ATOM 903 C C . GLY A 1 110 ? -20.749 -5.781 16.951 1.00 84.31 110 GLY A C 1
ATOM 904 O O . GLY A 1 110 ? -21.510 -5.359 17.816 1.00 84.31 110 GLY A O 1
ATOM 905 N N . LYS A 1 111 ? -19.419 -5.712 17.087 1.00 87.00 111 LYS A N 1
ATOM 906 C CA . LYS A 1 111 ? -18.720 -5.128 18.243 1.00 87.00 111 LYS A CA 1
ATOM 907 C C . LYS A 1 111 ? -17.710 -4.064 17.807 1.00 87.00 111 LYS A C 1
ATOM 909 O O . LYS A 1 111 ? -17.189 -4.112 16.692 1.00 87.00 111 LYS A O 1
ATOM 914 N N . VAL A 1 112 ? -17.406 -3.139 18.715 1.00 89.50 112 VAL A N 1
ATOM 915 C CA . VAL A 1 112 ? -16.375 -2.106 18.529 1.00 89.50 112 VAL A CA 1
ATOM 916 C C . VAL A 1 112 ? -15.006 -2.658 18.916 1.00 89.50 112 VAL A C 1
ATOM 918 O O . VAL A 1 112 ? -14.860 -3.295 19.965 1.00 89.50 112 VAL A O 1
ATOM 921 N N . HIS A 1 113 ? -14.004 -2.390 18.084 1.00 91.25 113 HIS A N 1
ATOM 922 C CA . HIS A 1 113 ? -12.617 -2.775 18.317 1.00 91.25 113 HIS A CA 1
ATOM 923 C C . HIS A 1 113 ? -11.691 -1.586 18.081 1.00 91.25 113 HIS A C 1
ATOM 925 O O . HIS A 1 113 ? -11.910 -0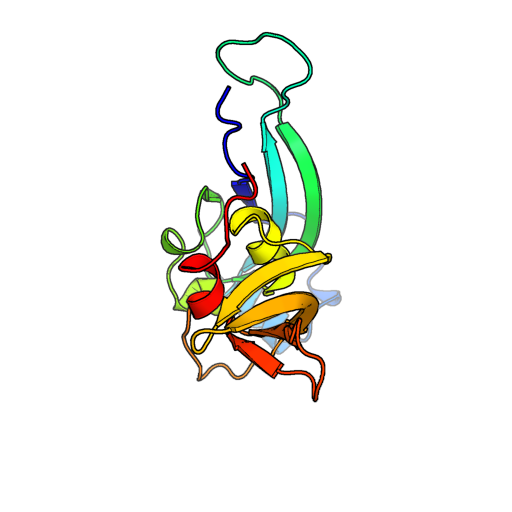.825 17.146 1.00 91.25 113 HIS A O 1
ATOM 931 N N . ALA A 1 114 ? -10.655 -1.458 18.906 1.00 91.00 114 ALA A N 1
ATOM 932 C CA . ALA A 1 114 ? -9.573 -0.505 18.697 1.00 91.00 114 ALA A CA 1
ATOM 933 C C . ALA A 1 114 ? -8.451 -1.160 17.887 1.00 91.00 114 ALA A C 1
ATOM 935 O O . ALA A 1 114 ? -8.002 -2.255 18.241 1.00 91.00 114 ALA A O 1
ATOM 936 N N . VAL A 1 115 ? -7.993 -0.499 16.829 1.00 89.06 115 VAL A N 1
ATOM 937 C CA . VAL A 1 115 ? -6.865 -0.945 16.007 1.00 89.06 115 VAL A CA 1
ATOM 938 C C . VAL A 1 115 ? -5.574 -0.773 16.805 1.00 89.06 115 VAL A C 1
ATOM 940 O O . VAL A 1 115 ? -5.265 0.316 17.281 1.00 89.06 115 VAL A O 1
ATOM 943 N N . LEU A 1 116 ? -4.820 -1.856 16.987 1.00 89.25 116 LEU A N 1
ATOM 944 C CA . LEU A 1 116 ? -3.529 -1.846 17.678 1.00 89.25 116 LEU A CA 1
ATOM 945 C C . LEU A 1 116 ? -2.340 -1.839 16.723 1.00 89.25 116 LEU A C 1
ATOM 947 O O . LEU A 1 116 ? -1.248 -1.497 17.157 1.00 89.25 116 LEU A O 1
ATOM 951 N N . GLY A 1 117 ? -2.526 -2.225 15.468 1.00 84.31 117 GLY A N 1
ATOM 952 C CA . GLY A 1 117 ? -1.456 -2.299 14.484 1.00 84.31 117 GLY A CA 1
ATOM 953 C C . GLY A 1 117 ? -1.844 -3.193 13.318 1.00 84.31 117 GLY A C 1
ATOM 954 O O . GLY A 1 117 ? -3.008 -3.585 13.188 1.00 84.31 117 GLY A O 1
ATOM 955 N N . LEU A 1 118 ? -0.849 -3.522 12.503 1.00 80.81 118 LEU A N 1
ATOM 956 C CA . LEU A 1 118 ? -0.982 -4.372 11.330 1.00 80.81 118 LEU A CA 1
ATOM 957 C C . LEU A 1 118 ? -0.091 -5.609 11.459 1.00 80.81 118 LEU A C 1
ATOM 959 O O . LEU A 1 118 ? 0.993 -5.558 12.038 1.00 80.81 118 LEU A O 1
ATOM 963 N N . GLU A 1 119 ? -0.565 -6.712 10.907 1.00 80.31 119 GLU A N 1
ATOM 964 C CA . GLU A 1 119 ? 0.224 -7.905 10.641 1.00 80.31 119 GLU A CA 1
ATOM 965 C C . GLU A 1 119 ? 0.165 -8.167 9.138 1.00 80.31 119 GLU A C 1
ATOM 967 O O . GLU A 1 119 ? -0.914 -8.390 8.585 1.00 80.31 119 GLU A O 1
ATOM 972 N N . CYS A 1 120 ? 1.322 -8.123 8.483 1.00 72.50 120 CYS A N 1
ATOM 973 C CA . CYS A 1 120 ? 1.462 -8.537 7.093 1.00 72.50 120 CYS A CA 1
ATOM 974 C C . CYS A 1 120 ? 1.436 -10.064 7.043 1.00 72.50 120 CYS A C 1
ATOM 976 O O . CYS A 1 120 ? 2.155 -10.712 7.811 1.00 72.50 120 CYS A O 1
ATOM 978 N N . GLU A 1 121 ? 0.637 -10.647 6.152 1.00 66.06 121 GLU A N 1
ATOM 979 C CA . GLU A 1 121 ? 0.854 -12.053 5.823 1.00 66.06 121 GLU A CA 1
ATOM 980 C C . GLU A 1 121 ? 2.106 -12.163 4.944 1.00 66.06 121 GLU A C 1
ATOM 982 O O . GLU A 1 121 ? 2.329 -11.301 4.087 1.00 66.06 121 GLU A O 1
ATOM 987 N N . PRO A 1 122 ? 2.962 -13.178 5.169 1.00 55.22 122 PRO A N 1
ATOM 988 C CA . PRO A 1 122 ? 4.054 -13.457 4.259 1.00 55.22 122 PRO A CA 1
ATOM 989 C C . PRO A 1 122 ? 3.510 -13.762 2.864 1.00 55.22 122 PRO A C 1
ATOM 991 O O . PRO A 1 122 ? 2.371 -14.188 2.685 1.00 55.22 122 PRO A O 1
ATOM 994 N N . TYR A 1 123 ? 4.369 -13.508 1.891 1.00 52.66 123 TYR A N 1
ATOM 995 C CA . TYR A 1 123 ? 4.100 -13.521 0.465 1.00 52.66 123 TYR A CA 1
ATOM 996 C C . TYR A 1 123 ? 3.766 -14.930 -0.063 1.00 52.66 123 TYR A C 1
ATOM 998 O O . TYR A 1 123 ? 4.588 -15.557 -0.725 1.00 52.66 123 TYR A O 1
ATOM 1006 N N . ASP A 1 124 ? 2.579 -15.461 0.231 1.00 50.50 124 ASP A N 1
ATOM 1007 C CA . ASP A 1 124 ? 2.075 -16.645 -0.466 1.00 50.50 124 ASP A CA 1
ATOM 1008 C C . ASP A 1 124 ? 1.444 -16.186 -1.784 1.00 50.50 124 ASP A C 1
ATOM 1010 O O . ASP A 1 124 ? 0.342 -15.635 -1.817 1.00 50.50 124 ASP A O 1
ATOM 1014 N N . MET A 1 125 ? 2.172 -16.415 -2.885 1.00 4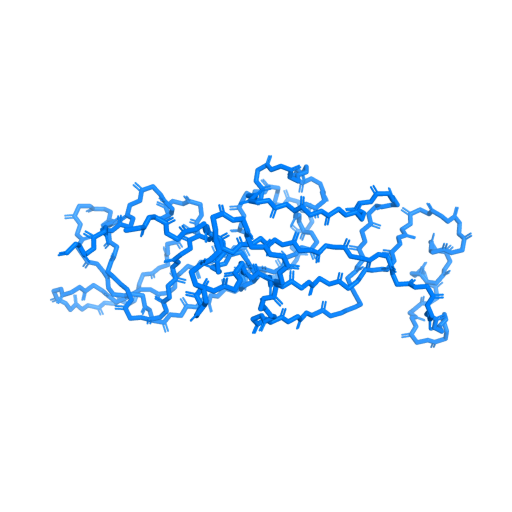7.34 125 MET A N 1
ATOM 1015 C CA . MET A 1 125 ? 1.825 -16.012 -4.260 1.00 47.34 125 MET A CA 1
ATOM 1016 C C . MET A 1 125 ? 0.452 -16.500 -4.753 1.00 47.34 125 MET A C 1
ATOM 1018 O O . MET A 1 125 ? -0.017 -16.046 -5.800 1.00 47.34 125 MET A O 1
ATOM 1022 N N . ASP A 1 126 ? -0.186 -17.391 -3.996 1.00 45.84 126 ASP A N 1
ATOM 1023 C CA . ASP A 1 126 ? -1.442 -18.052 -4.332 1.00 45.84 126 ASP A CA 1
ATOM 1024 C C . ASP A 1 126 ? -2.674 -17.361 -3.712 1.00 45.84 126 ASP A C 1
ATOM 1026 O O . ASP A 1 126 ? -3.804 -17.602 -4.149 1.00 45.84 126 ASP A O 1
ATOM 1030 N N . ALA A 1 127 ? -2.492 -16.481 -2.718 1.00 49.12 127 ALA A N 1
ATOM 1031 C CA . ALA A 1 127 ? -3.579 -15.753 -2.061 1.00 49.12 127 ALA A CA 1
ATOM 1032 C C . ALA A 1 127 ? -3.784 -14.369 -2.701 1.00 49.12 127 ALA A C 1
ATOM 1034 O O . ALA A 1 127 ? -3.347 -13.334 -2.203 1.00 49.12 127 ALA A O 1
ATOM 1035 N N . VAL A 1 128 ? -4.473 -14.357 -3.841 1.00 48.03 128 VAL A N 1
ATOM 1036 C CA . VAL A 1 128 ? -4.862 -13.138 -4.562 1.00 48.03 128 VAL A CA 1
ATOM 1037 C C . VAL A 1 128 ? -5.996 -12.433 -3.800 1.00 48.03 128 VAL A C 1
ATOM 1039 O O . VAL A 1 128 ? -7.118 -12.939 -3.751 1.00 48.03 128 VAL A O 1
ATOM 1042 N N . GLY A 1 129 ? -5.724 -11.276 -3.184 1.00 48.34 129 GLY A N 1
ATOM 1043 C CA . GLY A 1 129 ? -6.731 -10.520 -2.433 1.00 48.34 129 GLY A CA 1
ATOM 1044 C C . GLY A 1 129 ? -6.329 -9.083 -2.084 1.00 48.34 129 GLY A C 1
ATOM 1045 O O . GLY A 1 129 ? -5.155 -8.750 -1.941 1.00 48.34 129 GLY A O 1
ATOM 1046 N N . TYR A 1 130 ? -7.334 -8.217 -1.944 1.00 49.78 130 TYR A N 1
ATOM 1047 C CA . TYR A 1 130 ? -7.182 -6.795 -1.639 1.00 49.78 130 TYR A CA 1
ATOM 1048 C C . TYR A 1 130 ? -6.657 -6.593 -0.203 1.00 49.78 130 TYR A C 1
ATOM 1050 O O . TYR A 1 130 ? -7.386 -6.829 0.758 1.00 49.78 130 TYR A O 1
ATOM 1058 N N . ALA A 1 131 ? -5.412 -6.119 -0.065 1.00 56.59 131 ALA A N 1
ATOM 1059 C CA . ALA A 1 131 ? -4.698 -5.882 1.198 1.00 56.59 131 ALA A CA 1
ATOM 1060 C C . ALA A 1 131 ? -4.365 -7.167 1.988 1.00 56.59 131 ALA A C 1
ATOM 1062 O O . ALA A 1 131 ? -5.039 -7.522 2.957 1.00 56.59 131 ALA A O 1
ATOM 1063 N N . THR A 1 132 ? -3.287 -7.832 1.565 1.00 61.91 132 THR A N 1
ATOM 1064 C CA . THR A 1 132 ? -2.686 -9.046 2.145 1.00 61.91 132 THR A CA 1
ATOM 1065 C C . THR A 1 132 ? -2.180 -8.815 3.578 1.00 61.91 132 THR A C 1
ATOM 1067 O O . THR A 1 132 ? -1.006 -8.571 3.852 1.00 61.91 132 THR A O 1
ATOM 1070 N N . GLY A 1 133 ? -3.104 -8.859 4.534 1.00 72.75 133 GLY A N 1
ATOM 1071 C CA . GLY A 1 133 ? -2.795 -8.838 5.958 1.00 7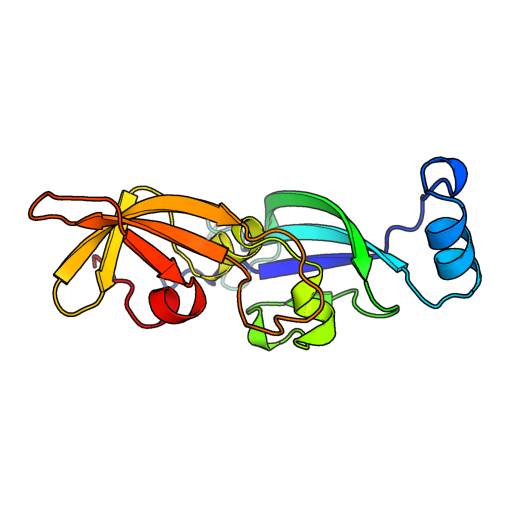2.75 133 GLY A CA 1
ATOM 1072 C C . GLY A 1 133 ? -3.998 -8.512 6.840 1.00 72.75 133 GLY A C 1
ATOM 1073 O O . GLY A 1 133 ? -5.143 -8.364 6.393 1.00 72.75 133 GLY A O 1
ATOM 1074 N N . TYR A 1 134 ? -3.728 -8.376 8.133 1.00 81.12 134 TYR A N 1
ATOM 1075 C CA . TYR A 1 134 ? -4.746 -8.155 9.150 1.00 81.12 134 TYR A CA 1
ATOM 1076 C C . TYR A 1 134 ? -4.472 -6.899 9.957 1.00 81.12 134 TYR A C 1
ATOM 1078 O O . TYR A 1 134 ? -3.354 -6.640 10.393 1.00 81.12 134 TYR A O 1
ATOM 1086 N N . LEU A 1 135 ? -5.542 -6.183 10.279 1.00 84.81 135 LEU A N 1
ATOM 1087 C CA . LEU A 1 135 ? -5.554 -5.315 11.440 1.00 84.81 135 LEU A CA 1
ATOM 1088 C C . LEU A 1 135 ? -5.591 -6.190 12.691 1.00 84.81 135 LEU A C 1
ATOM 1090 O O . LEU A 1 135 ? -6.490 -7.022 12.863 1.00 84.81 135 LEU A O 1
ATOM 1094 N N . VAL A 1 136 ? -4.638 -5.969 13.587 1.00 90.88 136 VAL A N 1
ATOM 1095 C CA . VAL A 1 136 ? -4.678 -6.527 14.936 1.00 90.88 136 VAL A CA 1
ATOM 1096 C C . VAL A 1 136 ? -5.507 -5.582 15.783 1.00 90.88 136 VAL A C 1
ATOM 1098 O O . VAL A 1 136 ? -5.144 -4.421 15.968 1.00 90.88 136 VAL A O 1
ATOM 1101 N N . CYS A 1 137 ? -6.637 -6.052 16.300 1.00 91.94 137 CYS A N 1
ATOM 1102 C CA . CYS A 1 137 ? -7.563 -5.211 17.046 1.00 91.94 137 CYS A CA 1
ATOM 1103 C C . CYS A 1 137 ? -7.842 -5.756 18.444 1.00 91.94 137 CYS A C 1
ATOM 1105 O O . CYS A 1 137 ? -7.893 -6.964 18.683 1.00 91.94 137 CYS A O 1
ATOM 1107 N N . ARG A 1 138 ? -8.098 -4.841 19.377 1.00 94.62 138 ARG A N 1
ATOM 1108 C CA . ARG A 1 138 ? -8.548 -5.147 20.734 1.00 94.62 138 ARG A CA 1
ATOM 1109 C C . ARG A 1 138 ? -10.041 -4.844 20.870 1.00 94.62 138 ARG A C 1
ATOM 1111 O O . ARG A 1 138 ? -10.429 -3.698 20.643 1.00 94.62 138 ARG A O 1
ATOM 1118 N N . PRO A 1 139 ? -10.884 -5.808 21.278 1.00 92.25 139 PRO A N 1
ATOM 1119 C CA . PRO A 1 139 ? -12.291 -5.539 21.567 1.00 92.25 139 PRO A CA 1
ATOM 1120 C C . PRO A 1 139 ? -12.448 -4.479 22.665 1.00 92.25 139 PRO A C 1
ATOM 1122 O O . PRO A 1 139 ? -11.797 -4.564 23.707 1.00 92.25 139 PRO A O 1
ATOM 1125 N N . ALA A 1 140 ? -13.342 -3.505 22.469 1.00 86.94 140 ALA A N 1
ATOM 1126 C CA . ALA A 1 140 ? -13.571 -2.427 23.438 1.00 86.94 140 ALA A CA 1
ATOM 1127 C C . ALA A 1 140 ? -14.116 -2.938 24.787 1.00 86.94 140 ALA A C 1
ATOM 1129 O O . ALA A 1 140 ? -13.815 -2.376 25.835 1.00 86.94 140 ALA A O 1
ATOM 1130 N N . ALA A 1 141 ? -14.867 -4.043 24.770 1.00 86.31 141 ALA A N 1
ATOM 1131 C CA . ALA A 1 141 ? -15.376 -4.712 25.970 1.00 86.31 141 ALA A CA 1
ATOM 1132 C C . ALA A 1 141 ? -14.314 -5.556 26.715 1.00 86.31 141 ALA A C 1
ATOM 1134 O O . ALA A 1 141 ? -14.641 -6.221 27.695 1.00 86.31 141 ALA A O 1
ATOM 1135 N N . GLY A 1 142 ? -13.059 -5.555 26.250 1.00 83.12 142 GLY A N 1
ATOM 1136 C CA . GLY A 1 142 ? -12.003 -6.443 26.732 1.00 83.12 142 GLY A CA 1
ATOM 1137 C C . GLY A 1 142 ? -12.055 -7.840 26.102 1.00 83.12 142 GLY A C 1
ATOM 1138 O O . GLY A 1 142 ? -13.036 -8.224 25.463 1.00 83.12 142 GLY A O 1
ATOM 1139 N N . GLY A 1 143 ? -10.966 -8.599 26.254 1.00 87.62 143 GLY A N 1
ATOM 1140 C CA . GLY A 1 143 ? -10.826 -9.959 25.722 1.00 87.62 143 GLY A CA 1
ATOM 1141 C C . GLY A 1 143 ? -9.555 -10.170 24.898 1.00 87.62 143 GLY A C 1
ATOM 1142 O O . GLY A 1 143 ? -8.627 -9.363 24.944 1.00 87.62 143 GLY A O 1
ATOM 1143 N N . ALA A 1 144 ? -9.522 -11.284 24.163 1.00 92.81 144 ALA A N 1
ATOM 1144 C CA . ALA A 1 144 ? -8.415 -11.632 23.277 1.00 92.81 144 ALA A CA 1
ATOM 1145 C C . ALA A 1 144 ? -8.345 -10.697 22.060 1.00 92.81 144 ALA A C 1
ATOM 1147 O O . ALA A 1 144 ? -9.363 -10.162 21.614 1.00 92.81 144 ALA A O 1
ATOM 1148 N N . LEU A 1 145 ? -7.136 -10.530 21.520 1.00 92.81 145 LEU A N 1
ATOM 1149 C CA . LEU A 1 145 ? -6.933 -9.820 20.261 1.00 92.81 145 LEU A CA 1
ATOM 1150 C C . LEU A 1 145 ? -7.623 -10.562 19.119 1.00 92.81 145 LEU A C 1
ATOM 1152 O O . LEU A 1 145 ? -7.664 -11.793 19.093 1.00 92.81 145 LEU A O 1
ATOM 1156 N N . VAL A 1 146 ? -8.149 -9.796 18.172 1.00 91.06 146 VAL A N 1
ATOM 1157 C CA . VAL A 1 146 ? -8.768 -10.317 16.955 1.00 91.06 146 VAL A CA 1
ATOM 1158 C C . VAL A 1 146 ? -8.007 -9.816 15.742 1.00 91.06 146 VAL A C 1
ATOM 1160 O O . VAL A 1 146 ? -7.527 -8.685 15.724 1.00 91.06 146 VAL A O 1
ATOM 1163 N N . ARG A 1 147 ? -7.924 -10.667 14.724 1.00 88.62 147 ARG A N 1
ATOM 1164 C CA . ARG A 1 147 ? -7.404 -10.315 13.406 1.00 88.62 147 ARG A CA 1
ATOM 1165 C C . ARG A 1 147 ? -8.577 -10.011 12.492 1.00 88.62 147 ARG A C 1
ATOM 1167 O O . ARG A 1 147 ? -9.488 -10.830 12.364 1.00 88.62 147 ARG A O 1
ATOM 1174 N N . VAL A 1 148 ? -8.572 -8.829 11.892 1.00 83.88 148 VAL A N 1
ATOM 1175 C CA . VAL A 1 148 ? -9.574 -8.402 10.913 1.00 83.88 148 VAL A CA 1
ATOM 1176 C C . VAL A 1 148 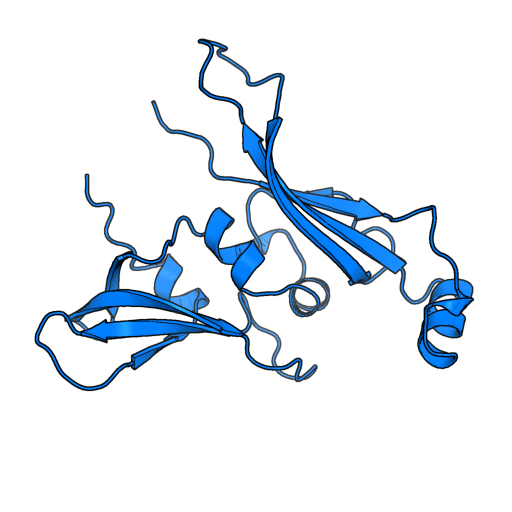? -8.848 -8.167 9.603 1.00 83.88 148 VAL A C 1
ATOM 1178 O O . VAL A 1 148 ? -7.977 -7.309 9.549 1.00 83.88 148 VAL A O 1
ATOM 1181 N N . SER A 1 149 ? -9.184 -8.912 8.549 1.00 78.44 149 SER A N 1
ATOM 1182 C CA . SER A 1 149 ? -8.592 -8.687 7.221 1.00 78.44 149 SER A CA 1
ATOM 1183 C C . SER A 1 149 ? -8.790 -7.223 6.814 1.00 78.44 149 SER A C 1
ATOM 1185 O O . SER A 1 149 ? -9.918 -6.724 6.950 1.00 78.44 149 SER A O 1
ATOM 1187 N N . ALA A 1 150 ? -7.761 -6.553 6.294 1.00 72.94 150 ALA A N 1
ATOM 1188 C CA . ALA A 1 150 ? -7.872 -5.136 5.940 1.00 72.94 150 ALA A CA 1
ATOM 1189 C C . ALA A 1 150 ? -9.018 -4.849 4.961 1.00 72.94 150 ALA A C 1
ATOM 1191 O O . ALA A 1 150 ? -9.732 -3.861 5.143 1.00 72.94 150 ALA A O 1
ATOM 1192 N N . GLU A 1 151 ? -9.291 -5.748 4.008 1.00 69.94 151 GLU A N 1
ATOM 1193 C CA . GLU A 1 151 ? -10.442 -5.627 3.106 1.00 69.94 151 GLU A CA 1
ATOM 1194 C C . GLU A 1 151 ? -11.762 -5.400 3.864 1.00 69.94 151 GLU A C 1
ATOM 1196 O O . GLU A 1 151 ? -12.525 -4.481 3.558 1.00 69.94 151 GLU A O 1
ATOM 1201 N N . ASN A 1 152 ? -12.023 -6.205 4.895 1.00 69.62 152 ASN A N 1
ATOM 1202 C CA . ASN A 1 152 ? -13.248 -6.123 5.689 1.00 69.62 152 ASN A CA 1
ATOM 1203 C C . ASN A 1 152 ? -13.304 -4.884 6.591 1.00 69.62 152 ASN A C 1
ATOM 1205 O O . ASN A 1 152 ? -14.402 -4.452 6.956 1.00 69.62 152 ASN A O 1
ATOM 1209 N N . ALA A 1 153 ? -12.152 -4.315 6.952 1.00 65.44 153 ALA A N 1
ATOM 1210 C CA . ALA A 1 153 ? -12.074 -3.140 7.808 1.00 65.44 153 A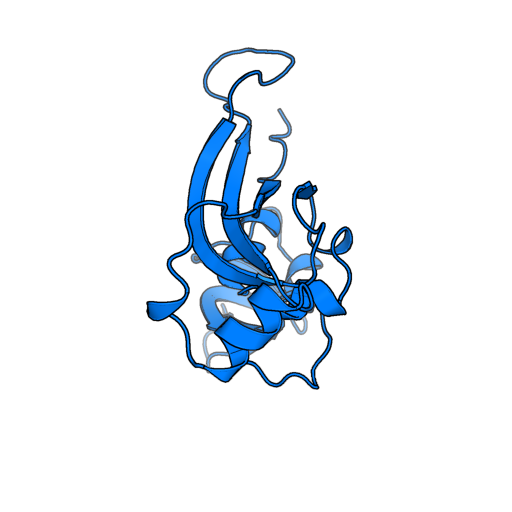LA A CA 1
ATOM 1211 C C . ALA A 1 153 ? -12.479 -1.853 7.078 1.00 65.44 153 ALA A C 1
ATOM 1213 O O . ALA A 1 153 ? -13.203 -1.041 7.652 1.00 65.44 153 ALA A O 1
ATOM 1214 N N . THR A 1 154 ? -12.125 -1.713 5.794 1.00 62.94 154 THR A N 1
ATOM 1215 C CA . THR A 1 154 ? -12.474 -0.533 4.969 1.00 62.94 154 THR A CA 1
ATOM 1216 C C . THR A 1 154 ? -13.967 -0.221 4.929 1.00 62.94 154 THR A C 1
ATOM 1218 O O . THR A 1 154 ? -14.373 0.933 4.863 1.00 62.94 154 THR A O 1
ATOM 1221 N N . ARG A 1 155 ? -14.816 -1.250 5.012 1.00 54.69 155 ARG A N 1
ATOM 1222 C CA . ARG A 1 155 ? -16.279 -1.105 4.963 1.00 54.69 155 ARG A CA 1
ATOM 1223 C C . ARG A 1 155 ? -16.897 -0.727 6.313 1.00 54.69 155 ARG A C 1
ATOM 1225 O O . ARG A 1 155 ? -18.122 -0.672 6.409 1.00 54.69 155 ARG A O 1
ATOM 1232 N N . ARG A 1 156 ? -16.093 -0.594 7.375 1.00 56.91 156 ARG A N 1
ATOM 1233 C CA . ARG A 1 156 ? -16.576 -0.572 8.767 1.00 56.91 156 ARG A CA 1
ATOM 1234 C C . ARG A 1 156 ? -15.811 0.370 9.699 1.00 56.91 156 ARG A C 1
ATOM 1236 O O . ARG A 1 156 ? -15.979 0.271 10.920 1.00 56.91 156 ARG A O 1
ATOM 1243 N N . VAL A 1 157 ? -14.984 1.255 9.146 1.00 57.28 157 VAL A N 1
ATOM 1244 C CA . VAL A 1 157 ? -14.389 2.365 9.897 1.00 57.28 157 VAL A CA 1
ATOM 1245 C C . VAL A 1 157 ? -15.524 3.285 10.331 1.00 57.28 157 VAL A C 1
ATOM 1247 O O . VAL A 1 157 ? -16.329 3.714 9.503 1.00 57.28 157 VAL A O 1
ATOM 1250 N N . LEU A 1 158 ? -15.637 3.536 11.634 1.00 53.66 158 LEU A N 1
ATOM 1251 C CA . LEU A 1 158 ? -16.508 4.602 12.106 1.00 53.66 158 LEU A CA 1
ATOM 1252 C C . LEU A 1 158 ? -15.801 5.919 11.791 1.00 53.66 158 LEU A C 1
ATOM 1254 O O . LEU A 1 158 ? -14.737 6.177 12.349 1.00 53.66 158 LEU A O 1
ATOM 1258 N N . GLU A 1 159 ? -16.389 6.756 10.935 1.00 40.59 159 GLU A N 1
ATOM 1259 C CA . GLU A 1 159 ? -16.064 8.181 10.957 1.00 40.59 159 GLU A CA 1
ATOM 1260 C C . GLU A 1 159 ? -16.429 8.678 12.363 1.00 40.59 159 GLU A C 1
ATOM 1262 O O . GLU A 1 159 ? -17.605 8.835 12.698 1.00 40.59 159 GLU A O 1
ATOM 1267 N N . LEU A 1 160 ? -15.430 8.858 13.229 1.00 34.66 160 LEU A N 1
ATOM 1268 C CA . LEU A 1 160 ? -15.587 9.688 14.416 1.00 34.66 160 LEU A CA 1
ATOM 1269 C C . LEU A 1 160 ? -15.649 11.133 13.913 1.00 34.66 160 LEU A C 1
ATOM 1271 O O . LEU A 1 160 ? -14.633 11.819 13.849 1.00 34.66 160 LEU A O 1
ATOM 1275 N N . THR A 1 161 ? -16.836 11.538 13.458 1.00 33.34 161 THR A N 1
ATOM 1276 C CA . THR A 1 161 ? -17.188 12.941 13.208 1.00 33.34 161 THR A CA 1
ATOM 1277 C C . THR A 1 161 ? -17.128 13.750 14.490 1.00 33.34 161 THR A C 1
ATOM 1279 O O . THR A 1 161 ? -17.662 13.239 15.505 1.00 33.34 161 THR A O 1
#

Secondary structure (DSSP, 8-state):
--PPPPEEEEEE-----GGGS-HHHHHHHHHTS-EEEEEEEEEE--SS--SS--SEEEEEEEEEEEE-TT--EEESSGGGS-HHHHTTS-HHHHHHHHT--TT-EEEETTEEEEEEEEEEPP--TT---SSSEEEEEEETT--S-EEEEHHHHHT-B----

pLDDT: mean 76.27, std 14.33, range [33.34, 94.62]

Foldseek 3Di:
DDFQAKKKFKAFDPPDDLVVDDPVVSVCVVVQQKTWIKIWIWGQDDPDPDPDRPDIDTDDIDTGFIAHPPPGDIGLALVVPDLLRSLRDALVSRCSSLVHDQQFWWDDPNFIWGFHDWDADPRPVPDRDDHRTFGFTATPVGDDTDTDRVVRRSVTGDPPD

Sequence (161 aa):
MRLLPPEIWIALRSDIDLKEYEDEDAAAIRAGDIAVYDVAIIEPRTDENWDEPKEWTFLDSCGNYFGNPGQDNVYSHPRQISDENLRFYVIDMWMFNLGIRQGDLIHYGGKVHAVLGLECEPYDMDAVGYATGYLVCRPAAGGALVRVSAENATRRVLELT